Protein AF-A0A5C6UTG6-F1 (afdb_monomer_lite)

InterPro domains:
  IPR025509 Domain of unknown function DUF4396 [PF14342] (37-172)

Structure (mmCIF, N/CA/C/O backbone):
data_AF-A0A5C6UTG6-F1
#
_entry.id   AF-A0A5C6UTG6-F1
#
loop_
_atom_site.group_PDB
_atom_site.id
_atom_site.type_symbol
_atom_site.label_atom_id
_atom_site.label_alt_id
_atom_site.label_comp_id
_atom_site.label_asym_id
_atom_site.label_entity_id
_atom_site.label_seq_id
_atom_site.pdbx_PDB_ins_code
_atom_site.Cartn_x
_atom_site.Cartn_y
_atom_site.Cartn_z
_atom_site.occupancy
_atom_site.B_iso_or_equiv
_atom_site.auth_seq_id
_atom_site.auth_comp_id
_atom_site.auth_asym_id
_atom_site.auth_atom_id
_atom_site.pdbx_PDB_model_num
ATOM 1 N N . MET A 1 1 ? -46.218 -36.474 36.177 1.00 41.69 1 MET A N 1
ATOM 2 C CA . MET A 1 1 ? -45.855 -35.149 36.719 1.00 41.69 1 MET A CA 1
ATOM 3 C C . MET A 1 1 ? -45.279 -34.358 35.560 1.00 41.69 1 MET A C 1
ATOM 5 O O . MET A 1 1 ? -44.105 -34.510 35.254 1.00 41.69 1 MET A O 1
ATOM 9 N N . GLU A 1 2 ? -46.143 -33.646 34.838 1.00 43.88 2 GLU A N 1
ATOM 10 C CA . GLU A 1 2 ? -45.771 -32.872 33.650 1.00 43.88 2 GLU A CA 1
ATOM 11 C C . GLU A 1 2 ? -45.015 -31.624 34.128 1.00 43.88 2 GLU A C 1
ATOM 13 O O . GLU A 1 2 ? -45.595 -30.740 34.757 1.00 43.88 2 GLU A O 1
ATOM 18 N N . GLY A 1 3 ? -43.696 -31.597 33.945 1.00 50.88 3 GLY A N 1
ATOM 19 C CA . GLY A 1 3 ? -42.878 -30.442 34.299 1.00 50.88 3 GLY A CA 1
ATOM 20 C C . GLY A 1 3 ? -43.159 -29.303 33.327 1.00 50.88 3 GLY A C 1
ATOM 21 O O . GLY A 1 3 ? -42.708 -29.349 32.182 1.00 50.88 3 GLY A O 1
ATOM 22 N N . ASP A 1 4 ? -43.913 -28.300 33.778 1.00 59.34 4 ASP A N 1
ATOM 23 C CA . ASP A 1 4 ? -44.221 -27.088 33.019 1.00 59.34 4 ASP A CA 1
ATOM 24 C C . ASP A 1 4 ? -42.926 -26.470 32.463 1.00 59.34 4 ASP A C 1
ATOM 26 O O . ASP A 1 4 ? -42.084 -25.949 33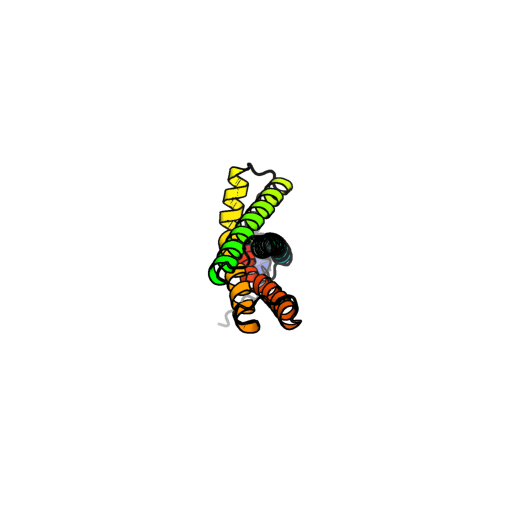.199 1.00 59.34 4 ASP A O 1
ATOM 30 N N . ARG A 1 5 ? -42.746 -26.531 31.138 1.00 64.94 5 ARG A N 1
ATOM 31 C CA . ARG A 1 5 ? -41.618 -25.886 30.459 1.00 64.94 5 ARG A CA 1
ATOM 32 C C . ARG A 1 5 ? -41.712 -24.372 30.668 1.00 64.94 5 ARG A C 1
ATOM 34 O O . ARG A 1 5 ? -42.663 -23.729 30.224 1.00 64.94 5 ARG A O 1
ATOM 41 N N . LEU A 1 6 ? -40.707 -23.798 31.330 1.00 66.38 6 LEU A N 1
ATOM 42 C CA . LEU A 1 6 ? -40.529 -22.352 31.467 1.00 66.38 6 LEU A CA 1
ATOM 43 C C . LEU A 1 6 ? -40.339 -21.728 30.081 1.00 66.38 6 LEU A C 1
ATOM 45 O O . LEU A 1 6 ? -39.290 -21.867 29.458 1.00 66.38 6 LEU A O 1
ATOM 49 N N . THR A 1 7 ? -41.368 -21.040 29.592 1.00 77.25 7 THR A N 1
ATOM 50 C CA . THR A 1 7 ? -41.280 -20.240 28.370 1.00 77.25 7 THR A CA 1
ATOM 51 C C . THR A 1 7 ? -40.513 -18.948 28.643 1.00 77.25 7 THR A C 1
ATOM 53 O O . THR A 1 7 ? -40.532 -18.417 29.757 1.00 77.25 7 THR A O 1
ATOM 56 N N . GLU A 1 8 ? -39.859 -18.408 27.615 1.00 70.06 8 GLU A N 1
ATOM 57 C CA . GLU A 1 8 ? -39.017 -17.208 27.715 1.00 70.06 8 GLU A CA 1
ATOM 58 C C . GLU A 1 8 ? -39.773 -16.009 28.329 1.00 70.06 8 GLU A C 1
ATOM 60 O O . GLU A 1 8 ? -39.232 -15.265 29.148 1.00 70.06 8 GLU A O 1
ATOM 65 N N . GLY A 1 9 ? -41.071 -15.881 28.024 1.00 74.00 9 GLY A N 1
ATOM 66 C CA . GLY A 1 9 ? -41.952 -14.861 28.603 1.00 74.00 9 GLY A CA 1
ATOM 67 C C . GLY A 1 9 ? -42.219 -15.045 30.102 1.00 74.00 9 GLY A C 1
ATOM 68 O O . GLY A 1 9 ? -42.156 -14.073 30.857 1.00 74.00 9 GLY A O 1
ATOM 69 N N . LYS A 1 10 ? -42.453 -16.284 30.564 1.00 82.38 10 LYS A N 1
ATOM 70 C CA . LYS A 1 10 ? -42.615 -16.576 32.000 1.00 82.38 10 LYS A CA 1
ATOM 71 C C . LYS A 1 10 ? -41.307 -16.315 32.754 1.00 82.38 10 LYS A C 1
ATOM 73 O O . LYS A 1 10 ? -41.337 -15.711 33.823 1.00 82.38 10 LYS A O 1
ATOM 78 N N . ALA A 1 11 ? -40.163 -16.691 32.182 1.00 80.06 11 ALA A N 1
ATOM 79 C CA . ALA A 1 11 ? -38.852 -16.439 32.781 1.00 80.06 11 ALA A CA 1
ATOM 80 C C . ALA A 1 11 ? -38.577 -14.933 32.964 1.00 80.06 11 ALA A C 1
ATOM 82 O O . ALA A 1 11 ? -38.238 -14.507 34.070 1.00 80.06 11 ALA A O 1
ATOM 83 N N . LYS A 1 12 ? -38.805 -14.109 31.927 1.00 79.38 12 LYS A N 1
ATOM 84 C CA . LYS A 1 12 ? -38.658 -12.641 32.015 1.00 79.38 12 LYS A CA 1
ATOM 85 C C . LYS A 1 12 ? -39.547 -12.036 33.114 1.00 79.38 12 LYS A C 1
ATOM 87 O O . LYS A 1 12 ? -39.070 -11.198 33.880 1.00 79.38 12 LYS A O 1
ATOM 92 N N . TYR A 1 13 ? -40.795 -12.501 33.232 1.00 82.38 13 TYR A N 1
ATOM 93 C CA . TYR A 1 13 ? -41.740 -12.051 34.262 1.00 82.38 13 TYR A CA 1
ATOM 94 C C . TYR A 1 13 ? -41.240 -12.334 35.688 1.00 82.38 13 TYR A C 1
ATOM 96 O O . TYR A 1 13 ? -41.227 -11.432 36.527 1.00 82.38 13 TYR A O 1
ATOM 104 N N . TYR A 1 14 ? -40.784 -13.559 35.973 1.00 83.88 14 TYR A N 1
ATOM 105 C CA . TYR A 1 14 ? -40.294 -13.906 37.312 1.00 83.88 14 TYR A CA 1
ATOM 106 C C . TYR A 1 14 ? -38.996 -13.171 37.677 1.00 83.88 14 TYR A C 1
ATOM 108 O O . TYR A 1 14 ? -38.844 -12.755 38.825 1.00 83.88 14 TYR A O 1
ATOM 116 N N . ILE A 1 15 ? -38.096 -12.946 36.712 1.00 81.81 15 ILE A N 1
ATOM 117 C CA . ILE A 1 15 ? -36.839 -12.212 36.938 1.00 81.81 15 ILE A CA 1
ATOM 118 C C . ILE A 1 15 ? -37.116 -10.736 37.268 1.00 81.81 15 ILE A C 1
ATOM 120 O O . ILE A 1 15 ? -36.551 -10.204 38.224 1.00 81.81 15 ILE A O 1
ATOM 124 N N . GLN A 1 16 ? -38.037 -10.093 36.542 1.00 85.44 16 GLN A N 1
ATOM 125 C CA . GLN A 1 16 ? -38.461 -8.723 36.852 1.00 85.44 16 GLN A CA 1
ATOM 126 C C . GLN A 1 16 ? -39.193 -8.633 38.196 1.00 85.44 16 GLN A C 1
ATOM 128 O O . GLN A 1 16 ? -38.938 -7.707 38.966 1.00 85.44 16 GLN A O 1
ATOM 133 N N . LYS A 1 17 ? -40.055 -9.609 38.517 1.00 88.00 17 LYS A N 1
ATOM 134 C CA . LYS A 1 17 ? -40.744 -9.687 39.817 1.00 88.00 17 LYS A CA 1
ATOM 135 C C . LYS A 1 17 ? -39.766 -9.838 40.989 1.00 88.00 17 LYS A C 1
ATOM 137 O O . LYS A 1 17 ? -40.028 -9.310 42.063 1.00 88.00 17 LYS A O 1
ATOM 142 N N . ALA A 1 18 ? -38.637 -10.512 40.777 1.00 86.56 18 ALA A N 1
ATOM 143 C CA . ALA A 1 18 ? -37.553 -10.630 41.751 1.00 86.56 18 ALA A CA 1
ATOM 144 C C . ALA A 1 18 ? -36.681 -9.358 41.870 1.00 86.56 18 ALA A C 1
ATOM 146 O O . ALA A 1 18 ? -35.684 -9.366 42.587 1.00 86.56 18 ALA A O 1
ATOM 147 N N . GLY A 1 19 ? -37.040 -8.264 41.186 1.00 84.56 19 GLY A N 1
ATOM 148 C CA . GLY A 1 19 ? -36.348 -6.976 41.273 1.00 84.56 19 GLY A CA 1
ATOM 149 C C . GLY A 1 19 ? -35.133 -6.840 40.351 1.00 84.56 19 GLY A C 1
ATOM 150 O O . GLY A 1 19 ? -34.453 -5.815 40.382 1.00 84.56 19 GLY A O 1
ATOM 151 N N . PHE A 1 20 ? -34.860 -7.830 39.497 1.00 82.88 20 PHE A N 1
ATOM 152 C CA . PHE A 1 20 ? -33.752 -7.773 38.547 1.00 82.88 20 PHE A CA 1
ATOM 153 C C . PHE A 1 20 ? -34.208 -7.168 37.214 1.00 82.88 20 PHE A C 1
ATOM 155 O O . PHE A 1 20 ? -35.173 -7.615 36.591 1.00 82.88 20 PHE A O 1
ATOM 162 N N . LYS A 1 21 ? -33.479 -6.160 36.719 1.00 78.44 21 LYS A N 1
ATOM 163 C CA . LYS A 1 21 ? -33.679 -5.646 35.358 1.00 78.44 21 LYS A CA 1
ATOM 164 C C . LYS A 1 21 ? -33.030 -6.597 34.355 1.00 78.44 21 LYS A C 1
ATOM 166 O O . LYS A 1 21 ? -31.807 -6.685 34.283 1.00 78.44 21 LYS A O 1
ATOM 171 N N . VAL A 1 22 ? -33.850 -7.271 33.550 1.00 71.81 22 VAL A N 1
ATOM 172 C CA . VAL A 1 22 ? -33.374 -8.021 32.381 1.00 71.81 22 VAL A CA 1
ATOM 173 C C . VAL A 1 22 ? -32.872 -7.011 31.353 1.00 71.81 22 VAL A C 1
ATOM 175 O O . VAL A 1 22 ? -33.660 -6.285 30.751 1.00 71.81 22 VAL A O 1
ATOM 178 N N . LYS A 1 23 ? -31.553 -6.936 31.171 1.00 72.12 23 LYS A N 1
ATOM 179 C CA . LYS A 1 23 ? -30.962 -6.218 30.043 1.00 72.12 23 LYS A CA 1
ATOM 180 C C . LYS A 1 23 ? -31.142 -7.124 28.831 1.00 72.12 23 LYS A C 1
ATOM 182 O O . LYS A 1 23 ? -30.612 -8.233 28.838 1.00 72.12 23 LYS A O 1
ATOM 187 N N . GLU A 1 24 ? -31.916 -6.700 27.834 1.00 64.94 24 GLU A N 1
ATOM 188 C CA . GLU A 1 24 ? -31.935 -7.426 26.565 1.00 64.94 24 GLU A CA 1
ATOM 189 C C . GLU A 1 24 ? -30.499 -7.456 26.051 1.00 64.94 24 GLU A C 1
ATOM 191 O O . GLU A 1 24 ? -29.876 -6.411 25.842 1.00 64.94 24 GLU A O 1
ATOM 196 N N . GLY A 1 25 ? -29.930 -8.659 25.967 1.00 53.44 25 GLY A N 1
ATOM 197 C CA . GLY A 1 25 ? -28.648 -8.841 25.321 1.00 53.44 25 GLY A CA 1
ATOM 198 C C . GLY A 1 25 ? -28.845 -8.377 23.894 1.00 53.44 25 GLY A C 1
ATOM 199 O O . GLY A 1 25 ? -29.602 -9.001 23.154 1.00 53.44 25 GLY A O 1
ATOM 200 N N . THR A 1 26 ? -28.217 -7.264 23.517 1.00 56.47 26 THR A N 1
ATOM 201 C CA . THR A 1 26 ? -28.103 -6.936 22.106 1.00 56.47 26 THR A CA 1
ATOM 202 C C . THR A 1 26 ? -27.480 -8.163 21.465 1.00 56.47 26 THR A C 1
ATOM 204 O O . THR A 1 26 ? -26.386 -8.583 21.851 1.00 56.47 26 THR A O 1
ATOM 207 N N . THR A 1 27 ? -28.201 -8.794 20.542 1.00 53.62 27 THR A N 1
ATOM 208 C CA . THR A 1 27 ? -27.610 -9.739 19.609 1.00 53.62 27 THR A CA 1
ATOM 209 C C . THR A 1 27 ? -26.519 -8.938 18.920 1.00 53.62 27 THR A C 1
ATOM 211 O O . THR A 1 27 ? -26.792 -8.110 18.054 1.00 53.62 27 THR A O 1
ATOM 214 N N . GLN A 1 28 ? -25.284 -9.064 19.411 1.00 60.91 28 GLN A N 1
ATOM 215 C CA . GLN A 1 28 ? -24.118 -8.533 18.730 1.00 60.91 28 GLN A CA 1
ATOM 216 C C . GLN A 1 28 ? -24.219 -9.159 17.343 1.00 60.91 28 GLN A C 1
ATOM 218 O O . GLN A 1 28 ? -24.189 -10.387 17.227 1.00 60.91 28 GLN A O 1
ATOM 223 N N . GLY A 1 29 ? -24.478 -8.342 16.317 1.00 60.97 29 GLY A N 1
ATOM 224 C CA . GLY A 1 29 ? -24.479 -8.830 14.944 1.00 60.97 29 GLY A CA 1
ATOM 225 C C . GLY A 1 29 ? -23.194 -9.626 14.711 1.00 60.97 29 GLY A C 1
ATOM 226 O O . GLY A 1 29 ? -22.180 -9.363 15.366 1.00 60.97 29 GLY A O 1
ATOM 227 N N . GLY A 1 30 ? -23.258 -10.658 13.863 1.00 73.19 30 GLY A N 1
ATOM 228 C CA . GLY A 1 30 ? -22.126 -11.562 13.644 1.00 73.19 30 GLY A CA 1
ATOM 229 C C . GLY A 1 30 ? -20.823 -10.789 13.417 1.00 73.19 30 GLY A C 1
ATOM 230 O O . GLY A 1 30 ? -20.856 -9.678 12.907 1.00 73.19 30 GLY A O 1
ATOM 231 N N . PHE A 1 31 ? -19.675 -11.364 13.783 1.00 77.06 31 PHE A N 1
ATOM 232 C CA . PHE A 1 31 ? -18.371 -10.675 13.821 1.00 77.06 31 PHE A CA 1
ATOM 233 C C . PHE A 1 31 ? -18.080 -9.755 12.614 1.00 77.06 31 PHE A C 1
ATOM 235 O O . PHE A 1 31 ? -17.463 -8.712 12.782 1.00 77.06 31 PHE A O 1
ATOM 242 N N . TRP A 1 32 ? -18.571 -10.098 11.418 1.00 79.38 32 TRP A N 1
ATOM 243 C CA . TRP A 1 32 ? -18.398 -9.375 10.151 1.00 79.38 32 TRP A CA 1
ATOM 244 C C . TRP A 1 32 ? -19.483 -8.336 9.807 1.00 79.38 32 TRP A C 1
ATOM 246 O O . TRP A 1 32 ? -19.463 -7.783 8.710 1.00 79.38 32 TRP A O 1
ATOM 256 N N . SER A 1 33 ? -20.445 -8.059 10.689 1.00 79.44 33 SER A N 1
ATOM 257 C CA . SER A 1 33 ? -21.609 -7.219 10.371 1.00 79.44 33 SER A CA 1
ATOM 258 C C . SER A 1 33 ? -21.414 -5.727 10.662 1.00 79.44 33 SER A C 1
ATOM 260 O O . SER A 1 33 ? -22.330 -4.937 10.439 1.00 79.44 33 SER A O 1
ATOM 262 N N . ASN A 1 34 ? -20.263 -5.307 11.197 1.00 83.81 34 ASN A N 1
ATOM 263 C CA . ASN A 1 34 ? -20.064 -3.924 11.622 1.00 83.81 34 ASN A CA 1
ATOM 264 C C . ASN A 1 34 ? -19.648 -3.025 10.447 1.00 83.81 34 ASN A C 1
ATOM 266 O O . ASN A 1 34 ? -18.473 -2.924 10.086 1.00 83.81 34 ASN A O 1
ATOM 270 N N . THR A 1 35 ? -20.614 -2.304 9.875 1.00 84.75 35 THR A N 1
ATOM 271 C CA . THR A 1 35 ? -20.384 -1.388 8.745 1.00 84.75 35 THR A CA 1
ATOM 272 C C . THR A 1 35 ? -19.370 -0.283 9.061 1.00 84.75 35 THR A C 1
ATOM 274 O O . THR A 1 35 ? -18.618 0.129 8.178 1.00 84.75 35 THR A O 1
ATOM 277 N N . LYS A 1 36 ? -19.301 0.202 10.311 1.00 85.56 36 LYS A N 1
ATOM 278 C CA . LYS A 1 36 ? -18.335 1.248 10.695 1.00 85.56 36 LYS A CA 1
ATOM 279 C C . LYS A 1 36 ? -16.904 0.707 10.667 1.00 85.56 36 LYS A C 1
ATOM 281 O O . LYS A 1 36 ? -16.020 1.379 10.135 1.00 85.56 36 LYS A O 1
ATOM 286 N N . THR A 1 37 ? -16.697 -0.511 11.173 1.00 83.31 37 THR A N 1
ATOM 287 C CA . THR A 1 37 ? -15.402 -1.208 11.119 1.00 83.31 37 THR A CA 1
ATOM 288 C C . THR A 1 37 ? -14.981 -1.454 9.669 1.00 83.31 37 THR A C 1
ATOM 290 O O . THR A 1 37 ? -13.856 -1.118 9.307 1.00 83.31 37 THR A O 1
ATOM 293 N N . TRP A 1 38 ? -15.892 -1.924 8.807 1.00 85.56 38 TRP A N 1
ATOM 294 C CA . TRP A 1 38 ? -15.630 -2.096 7.368 1.00 85.56 38 TRP A CA 1
ATOM 295 C C . TRP A 1 38 ? -15.239 -0.797 6.675 1.00 85.56 38 TRP A C 1
ATOM 297 O O . TRP A 1 38 ? -14.274 -0.771 5.910 1.00 85.56 38 TRP A O 1
ATOM 307 N N . ARG A 1 39 ? -15.945 0.299 6.966 1.00 86.44 39 ARG A N 1
ATOM 308 C CA . ARG A 1 39 ? -15.627 1.609 6.393 1.00 86.44 39 ARG A CA 1
ATOM 309 C C . ARG A 1 39 ? -14.235 2.075 6.822 1.00 86.44 39 ARG A C 1
ATOM 311 O O . ARG A 1 39 ? -13.457 2.501 5.973 1.00 86.44 39 ARG A O 1
ATOM 318 N N . ARG A 1 40 ? -13.894 1.951 8.110 1.00 83.50 40 ARG A N 1
ATOM 319 C CA . ARG A 1 40 ? -12.563 2.319 8.627 1.00 83.50 40 ARG A CA 1
ATOM 320 C C . ARG A 1 40 ? -11.460 1.433 8.035 1.00 83.50 40 ARG A C 1
ATOM 322 O O . ARG A 1 40 ? -10.461 1.966 7.563 1.00 83.50 40 ARG A O 1
ATOM 329 N N . ALA A 1 41 ? -11.668 0.116 7.983 1.00 84.38 41 ALA A N 1
ATOM 330 C CA . ALA A 1 41 ? -10.740 -0.834 7.363 1.00 84.38 41 ALA A CA 1
ATOM 331 C C . ALA A 1 41 ? -10.489 -0.502 5.885 1.00 84.38 41 ALA A C 1
ATOM 333 O O . ALA A 1 41 ? -9.343 -0.487 5.438 1.00 84.38 41 ALA A O 1
ATOM 334 N N . SER A 1 42 ? -11.553 -0.182 5.144 1.00 86.62 42 SER A N 1
ATOM 335 C CA . SER A 1 42 ? -11.472 0.179 3.726 1.00 86.62 42 SER A CA 1
ATOM 336 C C . SER A 1 42 ? -10.671 1.460 3.521 1.00 86.62 42 SER A C 1
ATOM 338 O O . SER A 1 42 ? -9.774 1.478 2.689 1.00 86.62 42 SER A O 1
ATOM 340 N N . PHE A 1 43 ? -10.917 2.509 4.315 1.00 85.88 43 PHE A N 1
ATOM 341 C CA . PHE A 1 43 ? -10.138 3.749 4.218 1.00 85.88 43 PHE A CA 1
ATOM 342 C C . PHE A 1 43 ? -8.657 3.542 4.528 1.00 85.88 43 PHE A C 1
ATOM 344 O O . PHE A 1 43 ? -7.817 4.067 3.804 1.00 85.88 43 PHE A O 1
ATOM 351 N N . ASN A 1 44 ? -8.320 2.777 5.567 1.00 83.69 44 ASN A N 1
ATOM 352 C CA . ASN A 1 44 ? -6.920 2.488 5.883 1.00 83.69 44 ASN A CA 1
ATOM 353 C C . ASN A 1 44 ? -6.244 1.725 4.736 1.00 83.69 44 ASN A C 1
ATOM 355 O O . ASN A 1 44 ? -5.154 2.094 4.309 1.00 83.69 44 ASN A O 1
ATOM 359 N N . THR A 1 45 ? -6.938 0.727 4.184 1.00 85.94 45 THR A N 1
ATOM 360 C CA . THR A 1 45 ? -6.448 -0.067 3.049 1.00 85.94 45 THR A CA 1
ATOM 361 C C . THR A 1 45 ? -6.267 0.792 1.796 1.00 85.94 45 THR A C 1
ATOM 363 O O . THR A 1 45 ? -5.241 0.683 1.137 1.00 85.94 45 THR A O 1
ATOM 366 N N . LEU A 1 46 ? -7.210 1.692 1.493 1.00 87.81 46 LEU A N 1
ATOM 367 C CA . LEU A 1 46 ? -7.094 2.623 0.366 1.00 87.81 46 LEU A CA 1
ATOM 368 C C . LEU A 1 46 ? -5.902 3.568 0.523 1.00 87.81 46 LEU A C 1
ATOM 370 O O . LEU A 1 46 ? -5.181 3.784 -0.440 1.00 87.81 46 LEU A O 1
ATOM 374 N N . ASN A 1 47 ? -5.669 4.111 1.721 1.00 86.50 47 ASN A N 1
ATOM 375 C CA . ASN A 1 47 ? -4.511 4.979 1.953 1.00 86.50 47 ASN A CA 1
ATOM 376 C C . ASN A 1 47 ? -3.193 4.221 1.756 1.00 86.50 47 ASN A C 1
ATOM 378 O O . ASN A 1 47 ? -2.279 4.762 1.140 1.00 86.50 47 ASN A O 1
ATOM 382 N N . CYS A 1 48 ? -3.120 2.967 2.219 1.00 87.38 48 CYS A N 1
ATOM 383 C CA . CYS A 1 48 ? -1.955 2.116 1.980 1.00 87.38 48 CYS A CA 1
ATOM 384 C C . CYS A 1 48 ? -1.745 1.870 0.482 1.00 87.38 48 CYS A C 1
ATOM 386 O O . CYS A 1 48 ? -0.642 2.061 -0.014 1.00 87.38 48 CYS A O 1
ATOM 388 N N . LEU A 1 49 ? -2.813 1.506 -0.240 1.00 87.94 49 LEU A N 1
ATOM 389 C CA . LEU A 1 49 ? -2.768 1.231 -1.678 1.00 87.94 49 LEU A CA 1
ATOM 390 C C . LEU A 1 49 ? -2.322 2.458 -2.477 1.00 87.94 49 LEU A C 1
ATOM 392 O O . LEU A 1 49 ? -1.498 2.340 -3.380 1.00 87.94 49 LEU A O 1
ATOM 396 N N . LEU A 1 50 ? -2.845 3.636 -2.127 1.00 89.44 50 LEU A N 1
ATOM 397 C CA . LEU A 1 50 ? -2.452 4.903 -2.741 1.00 89.44 50 LEU A CA 1
ATOM 398 C C . LEU A 1 50 ? -0.974 5.206 -2.490 1.00 89.44 50 LEU A C 1
ATOM 400 O O . LEU A 1 50 ? -0.269 5.567 -3.426 1.00 89.44 50 LEU A O 1
ATOM 404 N N . GLY A 1 51 ? -0.504 5.037 -1.251 1.00 88.62 51 GLY A N 1
ATOM 405 C CA . GLY A 1 51 ? 0.903 5.221 -0.907 1.00 88.62 51 GLY A CA 1
ATOM 406 C C . GLY A 1 51 ? 1.814 4.276 -1.688 1.00 88.62 51 GLY A C 1
ATOM 407 O O . GLY A 1 51 ? 2.695 4.756 -2.395 1.00 88.62 51 GLY A O 1
ATOM 408 N N . CYS A 1 52 ? 1.536 2.968 -1.639 1.00 89.25 52 CYS A N 1
ATOM 409 C CA . CYS A 1 52 ? 2.289 1.949 -2.374 1.00 89.25 52 CYS A CA 1
ATOM 410 C C . CYS A 1 52 ? 2.347 2.261 -3.871 1.00 89.25 52 CYS A C 1
ATOM 412 O O . CYS A 1 52 ? 3.432 2.384 -4.425 1.00 89.25 52 CYS A O 1
ATOM 414 N N . SER A 1 53 ? 1.195 2.537 -4.494 1.00 88.88 53 SER A N 1
ATOM 415 C CA . SER A 1 53 ? 1.130 2.861 -5.924 1.00 88.88 53 SER A CA 1
ATOM 416 C C . SER A 1 53 ? 1.992 4.077 -6.278 1.00 88.88 53 SER A C 1
ATOM 418 O O . SER A 1 53 ? 2.719 4.055 -7.266 1.00 88.88 53 SER A O 1
ATOM 420 N N . ILE A 1 54 ? 1.937 5.150 -5.477 1.00 90.44 54 ILE A N 1
ATOM 421 C CA . ILE A 1 54 ? 2.733 6.363 -5.722 1.00 90.44 54 ILE A CA 1
ATOM 422 C C . ILE A 1 54 ? 4.235 6.058 -5.642 1.00 90.44 54 ILE A C 1
ATOM 424 O O . ILE A 1 54 ? 4.992 6.524 -6.497 1.00 90.44 54 ILE A O 1
ATOM 428 N N . GLY A 1 55 ? 4.669 5.290 -4.639 1.00 90.38 55 GLY A N 1
ATOM 429 C CA . GLY A 1 55 ? 6.069 4.894 -4.496 1.00 90.38 55 GLY A CA 1
ATOM 430 C C . GLY A 1 55 ? 6.544 3.972 -5.617 1.00 90.38 55 GLY A C 1
ATOM 431 O O . GLY A 1 55 ? 7.603 4.228 -6.194 1.00 90.38 55 GLY A O 1
ATOM 432 N N . ASP A 1 56 ? 5.741 2.971 -5.975 1.00 88.31 56 ASP A N 1
ATOM 433 C CA . ASP A 1 56 ? 6.048 2.012 -7.037 1.00 88.31 56 ASP A CA 1
ATOM 434 C C . ASP A 1 56 ? 6.208 2.719 -8.380 1.00 88.31 56 ASP A C 1
ATOM 436 O O . ASP A 1 56 ? 7.246 2.595 -9.030 1.00 88.31 56 ASP A O 1
ATOM 440 N N . PHE A 1 57 ? 5.228 3.539 -8.774 1.00 88.19 57 PHE A N 1
ATOM 441 C CA . PHE A 1 57 ? 5.321 4.311 -10.011 1.00 88.19 57 PHE A CA 1
ATOM 442 C C . PHE A 1 57 ? 6.490 5.288 -9.984 1.00 88.19 57 PHE A C 1
ATOM 444 O O . PHE A 1 57 ? 7.214 5.389 -10.973 1.00 88.19 57 PHE A O 1
ATOM 451 N N . GLY A 1 58 ? 6.702 5.991 -8.867 1.00 90.56 58 GLY A N 1
ATOM 452 C CA . GLY A 1 58 ? 7.814 6.926 -8.725 1.00 90.56 58 GLY A CA 1
ATOM 453 C C . GLY A 1 58 ? 9.164 6.245 -8.948 1.00 90.56 58 GLY A C 1
ATOM 454 O O . GLY A 1 58 ? 9.998 6.759 -9.697 1.00 90.56 58 GLY A O 1
ATOM 455 N N . MET A 1 59 ? 9.355 5.061 -8.362 1.00 90.56 59 MET A N 1
ATOM 456 C CA . MET A 1 59 ? 10.598 4.310 -8.504 1.00 90.56 59 MET A CA 1
ATOM 457 C C . MET A 1 59 ? 10.742 3.673 -9.886 1.00 90.56 59 MET A C 1
ATOM 459 O O . MET A 1 59 ? 11.822 3.733 -10.468 1.00 90.56 59 MET A O 1
ATOM 463 N N . ILE A 1 60 ? 9.668 3.119 -10.452 1.00 87.06 60 ILE A N 1
ATOM 464 C CA . ILE A 1 60 ? 9.678 2.561 -11.811 1.00 87.06 60 ILE A CA 1
ATOM 465 C C . ILE A 1 60 ? 10.015 3.655 -12.833 1.00 87.06 60 ILE A C 1
ATOM 467 O O . ILE A 1 60 ? 10.871 3.442 -13.689 1.00 87.06 60 ILE A O 1
ATOM 471 N N . ILE A 1 61 ? 9.403 4.839 -12.724 1.00 88.56 61 ILE A N 1
ATOM 472 C CA . ILE A 1 61 ? 9.691 5.984 -13.602 1.00 88.56 61 ILE A CA 1
ATOM 473 C C . ILE A 1 61 ? 11.147 6.429 -13.439 1.00 88.56 61 ILE A C 1
ATOM 475 O O . ILE A 1 61 ? 11.838 6.635 -14.435 1.00 88.56 61 ILE A O 1
ATOM 479 N N . TYR A 1 62 ? 11.631 6.545 -12.200 1.00 90.62 62 TYR A N 1
ATOM 480 C CA . TYR A 1 62 ? 13.016 6.923 -11.923 1.00 90.62 62 TYR A CA 1
ATOM 481 C C . TYR A 1 62 ? 14.016 5.928 -12.529 1.00 90.62 62 TYR A C 1
ATOM 483 O O . TYR A 1 62 ? 14.946 6.328 -13.230 1.00 90.62 62 TYR A O 1
ATOM 491 N N . LEU A 1 63 ? 13.805 4.629 -12.311 1.00 88.50 63 LEU A N 1
ATOM 492 C CA . LEU A 1 63 ? 14.682 3.589 -12.838 1.00 88.50 63 LEU A CA 1
ATOM 493 C C . LEU A 1 63 ? 14.643 3.541 -14.363 1.00 88.50 63 LEU A C 1
ATOM 495 O O . LEU A 1 63 ? 15.695 3.427 -14.976 1.00 88.50 63 LEU A O 1
ATOM 499 N N . GLN A 1 64 ? 13.483 3.710 -14.993 1.00 84.12 64 GLN A N 1
ATOM 500 C CA . GLN A 1 64 ? 13.415 3.740 -16.456 1.00 84.12 64 GLN A CA 1
ATOM 501 C C . GLN A 1 64 ? 14.040 5.002 -17.066 1.00 84.12 64 GLN A C 1
ATOM 503 O O . GLN A 1 64 ? 14.595 4.929 -18.159 1.00 84.12 64 GLN A O 1
ATOM 508 N N . ALA A 1 65 ? 14.000 6.141 -16.369 1.00 87.88 65 ALA A N 1
ATOM 509 C CA . ALA A 1 65 ? 14.595 7.386 -16.851 1.00 87.88 65 ALA A CA 1
ATOM 510 C C . ALA A 1 65 ? 16.127 7.423 -16.708 1.00 87.88 65 ALA A C 1
ATOM 512 O O . ALA A 1 65 ? 16.805 7.957 -17.585 1.00 87.88 65 ALA A O 1
ATOM 513 N N . TYR A 1 66 ? 16.674 6.880 -15.613 1.00 88.19 66 TYR A N 1
ATOM 514 C CA . TYR A 1 66 ? 18.097 7.031 -15.269 1.00 88.19 66 TYR A CA 1
ATOM 515 C C . TYR A 1 66 ? 18.904 5.725 -15.305 1.00 88.19 66 TYR A C 1
ATOM 517 O O . TYR A 1 66 ? 20.116 5.768 -15.511 1.00 88.19 66 TYR A O 1
ATOM 525 N N . HIS A 1 67 ? 18.259 4.570 -15.120 1.00 86.94 67 HIS A N 1
ATOM 526 C CA . HIS A 1 67 ? 18.907 3.255 -15.042 1.00 86.94 67 HIS A CA 1
ATOM 527 C C . HIS A 1 67 ? 18.113 2.160 -15.796 1.00 86.94 67 HIS A C 1
ATOM 529 O O . HIS A 1 67 ? 17.721 1.149 -15.199 1.00 86.94 67 HIS A O 1
ATOM 535 N N . PRO A 1 68 ? 17.857 2.322 -17.107 1.00 81.38 68 PRO A N 1
ATOM 536 C CA . PRO A 1 68 ? 17.011 1.397 -17.867 1.00 81.38 68 PRO A CA 1
ATOM 537 C C . PRO A 1 68 ? 17.580 -0.031 -17.942 1.00 81.38 68 PRO A C 1
ATOM 539 O O . PRO A 1 68 ? 16.813 -0.986 -18.014 1.00 81.38 68 PRO A O 1
ATOM 542 N N . ASP A 1 69 ? 18.903 -0.193 -17.839 1.00 82.19 69 ASP A N 1
ATOM 543 C CA . ASP A 1 69 ? 19.591 -1.492 -17.928 1.00 82.19 69 ASP A CA 1
ATOM 544 C C . ASP A 1 69 ? 19.536 -2.317 -16.627 1.00 82.19 69 ASP A C 1
ATOM 546 O O . ASP A 1 69 ? 20.110 -3.406 -16.532 1.00 82.19 69 ASP A O 1
ATOM 550 N N . THR A 1 70 ? 18.872 -1.804 -15.586 1.00 82.25 70 THR A N 1
ATOM 551 C CA . THR A 1 70 ? 18.753 -2.515 -14.308 1.00 82.25 70 THR A CA 1
ATOM 552 C C . THR A 1 70 ? 17.894 -3.768 -14.478 1.00 82.25 70 THR A C 1
ATOM 554 O O . THR A 1 70 ? 16.826 -3.717 -15.080 1.00 82.25 70 THR A O 1
ATOM 557 N N . SER A 1 71 ? 18.319 -4.896 -13.901 1.00 84.81 71 SER A N 1
ATOM 558 C CA . SER A 1 71 ? 17.536 -6.139 -13.932 1.00 84.81 71 SER A CA 1
ATOM 559 C C . SER A 1 71 ? 16.120 -5.932 -13.386 1.00 84.81 71 SER A C 1
ATOM 561 O O . SER A 1 71 ? 15.942 -5.290 -12.349 1.00 84.81 71 SER A O 1
ATOM 563 N N . ILE A 1 72 ? 15.131 -6.552 -14.035 1.00 79.50 72 ILE A N 1
ATOM 564 C CA . ILE A 1 72 ? 13.709 -6.513 -13.654 1.00 79.50 72 ILE A CA 1
ATOM 565 C C . ILE A 1 72 ? 13.523 -6.856 -12.169 1.00 79.50 72 ILE A C 1
ATOM 567 O O . ILE A 1 72 ? 12.777 -6.186 -11.463 1.00 79.50 72 ILE A O 1
ATOM 571 N N . PHE A 1 73 ? 14.266 -7.845 -11.661 1.00 80.44 73 PHE A N 1
ATOM 572 C CA . PHE A 1 73 ? 14.202 -8.243 -10.253 1.00 80.44 73 PHE A CA 1
ATOM 573 C C . PHE A 1 73 ? 14.575 -7.099 -9.296 1.00 80.44 73 PHE A C 1
ATOM 575 O O . PHE A 1 73 ? 13.922 -6.890 -8.271 1.00 80.44 73 PHE A O 1
ATOM 582 N N . TRP A 1 74 ? 15.612 -6.332 -9.641 1.00 83.38 74 TRP A N 1
ATOM 583 C CA . TRP A 1 74 ? 16.031 -5.168 -8.864 1.00 83.38 74 TRP A CA 1
ATOM 584 C C . TRP A 1 74 ? 15.039 -4.019 -8.991 1.00 83.38 74 TRP A C 1
ATOM 586 O O . TRP A 1 74 ? 14.748 -3.375 -7.986 1.00 83.38 74 TRP A O 1
ATOM 596 N N . GLN A 1 75 ? 14.480 -3.800 -10.183 1.00 83.19 75 GLN A N 1
ATOM 597 C CA . GLN A 1 75 ? 13.457 -2.776 -10.389 1.00 83.19 75 GLN A CA 1
ATOM 598 C C . GLN A 1 75 ? 12.215 -3.042 -9.534 1.00 83.19 75 GLN A C 1
ATOM 600 O O . GLN A 1 75 ? 11.784 -2.150 -8.807 1.00 83.19 75 GLN A O 1
ATOM 605 N N . MET A 1 76 ? 11.706 -4.278 -9.539 1.00 81.81 76 MET A N 1
ATOM 606 C CA . ME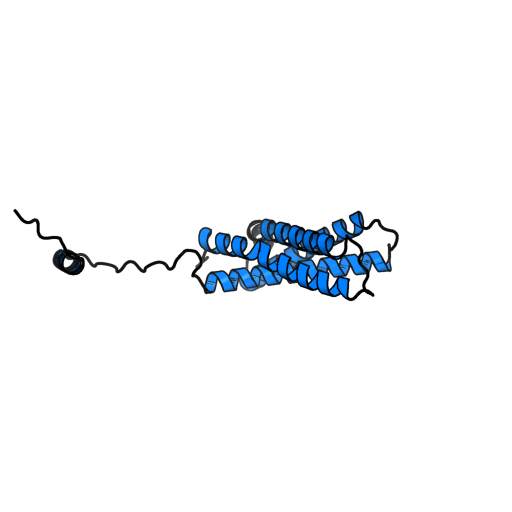T A 1 76 ? 10.565 -4.679 -8.709 1.00 81.81 76 MET A CA 1
ATOM 607 C C . MET A 1 76 ? 10.878 -4.550 -7.216 1.00 81.81 76 MET A C 1
ATOM 609 O O . MET A 1 76 ? 10.108 -3.953 -6.474 1.00 81.81 76 MET A O 1
ATOM 613 N N . THR A 1 77 ? 12.032 -5.053 -6.768 1.00 84.75 77 THR A N 1
ATOM 614 C CA . THR A 1 77 ? 12.413 -4.997 -5.345 1.00 84.75 77 THR A CA 1
ATOM 615 C C . THR A 1 77 ? 12.510 -3.556 -4.845 1.00 84.75 77 THR A C 1
ATOM 617 O O . THR A 1 77 ? 12.021 -3.232 -3.764 1.00 84.75 77 THR A O 1
ATOM 620 N N . LEU A 1 78 ? 13.131 -2.677 -5.632 1.00 87.81 78 LEU A N 1
ATOM 621 C CA . LEU A 1 78 ? 13.276 -1.271 -5.277 1.00 87.81 78 LEU A CA 1
ATOM 622 C C . LEU A 1 78 ? 11.942 -0.523 -5.320 1.00 87.81 78 LEU A C 1
ATOM 624 O O . LEU A 1 78 ? 11.711 0.312 -4.446 1.00 87.81 78 LEU A O 1
ATOM 628 N N . ALA A 1 79 ? 11.076 -0.836 -6.289 1.00 86.75 79 ALA A N 1
ATOM 629 C CA . ALA A 1 79 ? 9.723 -0.295 -6.356 1.00 86.75 79 ALA A CA 1
ATOM 630 C C . ALA A 1 79 ? 8.946 -0.638 -5.085 1.00 86.75 79 ALA A C 1
ATOM 632 O O . ALA A 1 79 ? 8.589 0.281 -4.359 1.00 86.75 79 ALA A O 1
ATOM 633 N N . ILE A 1 80 ? 8.879 -1.921 -4.718 1.00 86.69 80 ILE A N 1
ATOM 634 C CA . ILE A 1 80 ? 8.208 -2.392 -3.497 1.00 86.69 80 ILE A CA 1
ATOM 635 C C . ILE A 1 80 ? 8.739 -1.674 -2.250 1.00 86.69 80 ILE A C 1
ATOM 637 O O . ILE A 1 80 ? 7.972 -1.240 -1.393 1.00 86.69 80 ILE A O 1
ATOM 641 N N . ILE A 1 81 ? 10.063 -1.527 -2.115 1.00 89.56 81 ILE A N 1
ATOM 642 C CA . ILE A 1 81 ? 10.652 -0.820 -0.967 1.00 89.56 81 ILE A CA 1
ATOM 643 C C . ILE A 1 81 ? 10.205 0.649 -0.950 1.00 89.56 81 ILE A C 1
ATOM 645 O O . ILE A 1 81 ? 9.830 1.163 0.107 1.00 89.56 81 ILE A O 1
ATOM 649 N N . ALA A 1 82 ? 10.216 1.324 -2.100 1.00 90.69 82 ALA A N 1
ATOM 650 C CA . ALA A 1 82 ? 9.749 2.701 -2.220 1.00 90.69 82 ALA A CA 1
ATOM 651 C C . ALA A 1 82 ? 8.239 2.827 -1.939 1.00 90.69 82 ALA A C 1
ATOM 653 O O . ALA A 1 82 ? 7.828 3.734 -1.206 1.00 90.69 82 ALA A O 1
ATOM 654 N N . GLY A 1 83 ? 7.422 1.901 -2.444 1.00 88.81 83 GLY A N 1
ATOM 655 C CA . GLY A 1 83 ? 5.993 1.782 -2.163 1.00 88.81 83 GLY A CA 1
ATOM 656 C C . GLY A 1 83 ? 5.711 1.631 -0.670 1.00 88.81 83 GLY A C 1
ATOM 657 O O . GLY A 1 83 ? 4.963 2.417 -0.087 1.00 88.81 83 GLY A O 1
ATOM 658 N N . LEU A 1 84 ? 6.400 0.711 0.005 1.00 88.00 84 LEU A N 1
ATOM 659 C CA . LEU A 1 84 ? 6.263 0.519 1.450 1.00 88.00 84 LEU A CA 1
ATOM 660 C C . LEU A 1 84 ? 6.665 1.770 2.244 1.00 88.00 84 LEU A C 1
ATOM 662 O O . LEU A 1 84 ? 5.943 2.175 3.157 1.00 88.00 84 LEU A O 1
ATOM 666 N N . ILE A 1 85 ? 7.785 2.414 1.900 1.00 89.31 85 ILE A N 1
ATOM 667 C CA . ILE A 1 85 ? 8.248 3.627 2.597 1.00 89.31 85 ILE A CA 1
ATOM 668 C C . ILE A 1 85 ? 7.232 4.763 2.447 1.00 89.31 85 ILE A C 1
ATOM 670 O O . ILE A 1 85 ? 6.875 5.411 3.434 1.00 89.31 85 ILE A O 1
ATOM 674 N N . THR A 1 86 ? 6.753 5.003 1.228 1.00 89.56 86 THR A N 1
ATOM 675 C CA . THR A 1 86 ? 5.778 6.067 0.941 1.00 89.56 86 THR A CA 1
ATOM 676 C C . THR A 1 86 ? 4.424 5.788 1.592 1.00 89.56 86 THR A C 1
ATOM 678 O O . THR A 1 86 ? 3.825 6.700 2.163 1.00 89.56 86 THR A O 1
ATOM 681 N N . SER A 1 87 ? 3.985 4.530 1.607 1.00 88.31 87 SER A N 1
ATOM 682 C CA . SER A 1 87 ? 2.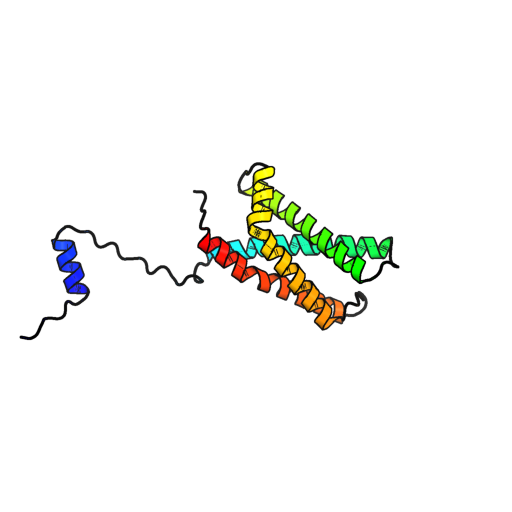781 4.068 2.303 1.00 88.31 87 SER A CA 1
ATOM 683 C C . SER A 1 87 ? 2.853 4.295 3.815 1.00 88.31 87 SER A C 1
ATOM 685 O O . SER A 1 87 ? 1.972 4.943 4.388 1.00 88.31 87 SER A O 1
ATOM 687 N N . ILE A 1 88 ? 3.949 3.878 4.457 1.00 86.12 88 ILE A N 1
ATOM 688 C CA . ILE A 1 88 ? 4.179 4.097 5.893 1.00 86.12 88 ILE A CA 1
ATOM 689 C C . ILE A 1 88 ? 4.237 5.594 6.209 1.00 86.12 88 ILE A C 1
ATOM 691 O O . ILE A 1 88 ? 3.649 6.035 7.201 1.00 86.12 88 ILE A O 1
ATOM 695 N N . ALA A 1 89 ? 4.916 6.389 5.378 1.00 86.75 89 ALA A N 1
ATOM 696 C CA . ALA A 1 89 ? 5.001 7.834 5.564 1.00 86.75 89 ALA A CA 1
ATOM 697 C C . ALA A 1 89 ? 3.615 8.493 5.485 1.00 86.75 89 ALA A C 1
ATOM 699 O O . ALA A 1 89 ? 3.250 9.273 6.369 1.00 86.75 89 ALA A O 1
ATOM 700 N N . LEU A 1 90 ? 2.819 8.138 4.475 1.00 86.12 90 LEU A N 1
ATOM 701 C CA . LEU A 1 90 ? 1.476 8.675 4.268 1.00 86.12 90 LEU A CA 1
ATOM 702 C C . LEU A 1 90 ? 0.526 8.276 5.405 1.00 86.12 90 LEU A C 1
ATOM 704 O O . LEU A 1 90 ? -0.174 9.133 5.950 1.00 86.12 90 LEU A O 1
ATOM 708 N N . GLU A 1 91 ? 0.538 7.010 5.827 1.00 83.50 91 GLU A N 1
ATOM 709 C CA . GLU A 1 91 ? -0.285 6.547 6.947 1.00 83.50 91 GLU A CA 1
ATOM 710 C C . GLU A 1 91 ? 0.124 7.205 8.273 1.00 83.50 91 GLU A C 1
ATOM 712 O O . GLU A 1 91 ? -0.739 7.627 9.043 1.00 83.50 91 GLU A O 1
ATOM 717 N N . THR A 1 92 ? 1.425 7.384 8.513 1.00 83.19 92 THR A N 1
ATOM 718 C CA . THR A 1 92 ? 1.943 8.081 9.702 1.00 83.19 92 THR A CA 1
ATOM 719 C C . THR A 1 92 ? 1.485 9.540 9.743 1.00 83.19 92 THR A C 1
ATOM 721 O O . THR A 1 92 ? 1.023 10.012 10.785 1.00 83.19 92 THR A O 1
ATOM 724 N N . VAL A 1 93 ? 1.574 10.261 8.619 1.00 84.25 93 VAL A N 1
ATOM 725 C CA . VAL A 1 93 ? 1.124 11.660 8.520 1.00 84.25 93 VAL A CA 1
ATOM 726 C C . VAL A 1 93 ? -0.388 11.764 8.734 1.00 84.25 93 VAL A C 1
ATOM 728 O O . VAL A 1 93 ? -0.841 12.638 9.476 1.00 84.25 93 VAL A O 1
ATOM 731 N N . LEU A 1 94 ? -1.172 10.852 8.152 1.00 81.88 94 LEU A N 1
ATOM 732 C CA . LEU A 1 94 ? -2.624 10.820 8.339 1.00 81.88 94 LEU A CA 1
ATOM 733 C C . LEU A 1 94 ? -3.025 10.489 9.779 1.00 81.88 94 LEU A C 1
ATOM 735 O O . LEU A 1 94 ? -3.921 11.139 10.316 1.00 81.88 94 LEU A O 1
ATOM 739 N N . LEU A 1 95 ? -2.374 9.509 10.412 1.00 77.50 95 LEU A N 1
ATOM 740 C CA . LEU A 1 95 ? -2.620 9.152 11.812 1.00 77.50 95 LEU A CA 1
ATOM 741 C C . LEU A 1 95 ? -2.299 10.323 12.737 1.00 77.50 95 LEU A C 1
ATOM 743 O O . LEU A 1 95 ? -3.113 10.665 13.591 1.00 77.50 95 LEU A O 1
ATOM 747 N N . LYS A 1 96 ? -1.164 10.992 12.519 1.00 78.81 96 LYS A N 1
ATOM 748 C CA . LYS A 1 96 ? -0.804 12.199 13.265 1.00 78.81 96 LYS A CA 1
ATOM 749 C C . LYS A 1 96 ? -1.849 13.303 13.090 1.00 78.81 96 LYS A C 1
ATOM 751 O O . LYS A 1 96 ? -2.274 13.902 14.068 1.00 78.81 96 LYS A O 1
ATOM 756 N N . SER A 1 97 ? -2.264 13.571 11.852 1.00 78.38 97 SER A N 1
ATOM 757 C CA . SER A 1 97 ? -3.217 14.645 11.558 1.00 78.38 97 SER A CA 1
ATOM 758 C C . SER A 1 97 ? -4.626 14.374 12.091 1.00 78.38 97 SER A C 1
ATOM 760 O O . SER A 1 97 ? -5.381 15.326 12.265 1.00 78.38 97 SER A O 1
ATOM 762 N N . ARG A 1 98 ? -5.015 13.107 12.279 1.00 74.19 98 ARG A N 1
ATOM 763 C CA . ARG A 1 98 ? -6.373 12.730 12.706 1.00 74.19 98 ARG A CA 1
ATOM 764 C C . ARG A 1 98 ? -6.497 12.467 14.200 1.00 74.19 98 ARG A C 1
ATOM 766 O O . ARG A 1 98 ? -7.559 12.718 14.751 1.00 74.19 98 ARG A O 1
ATOM 773 N N . GLU A 1 99 ? -5.458 11.917 14.816 1.00 68.25 99 GLU A N 1
ATOM 774 C CA . GLU A 1 99 ? -5.514 11.368 16.178 1.00 68.25 99 GLU A CA 1
ATOM 775 C C . GLU A 1 99 ? -4.479 12.040 17.114 1.00 68.25 99 GLU A C 1
ATOM 777 O O . GLU A 1 99 ? -4.275 11.579 18.229 1.00 68.25 99 GLU A O 1
ATOM 782 N N . GLU A 1 100 ? -3.795 13.102 16.658 1.00 67.75 100 GLU A N 1
ATOM 783 C CA . GLU A 1 100 ? -2.798 13.901 17.406 1.00 67.75 100 GLU A CA 1
ATOM 784 C C . GLU A 1 100 ? -1.687 13.096 18.114 1.00 67.75 100 GLU A C 1
ATOM 786 O O . GLU A 1 100 ? -1.075 13.548 19.082 1.00 67.75 100 GLU A O 1
ATOM 791 N N . PHE A 1 101 ? -1.366 11.900 17.615 1.00 66.56 101 PHE A N 1
ATOM 792 C CA . PHE A 1 101 ? -0.275 11.094 18.162 1.00 66.56 101 PHE A CA 1
ATOM 793 C C . PHE A 1 101 ? 1.093 11.778 18.000 1.00 66.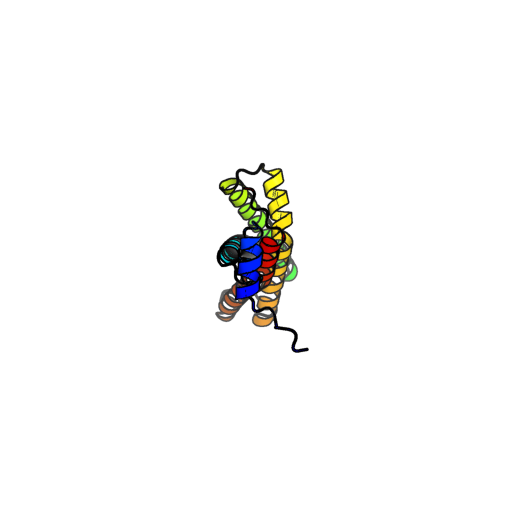56 101 PHE A C 1
ATOM 795 O O . PHE A 1 101 ? 1.390 12.413 16.983 1.00 66.56 101 PHE A O 1
ATOM 802 N N . GLY A 1 102 ? 1.984 11.567 18.976 1.00 73.38 102 GLY A N 1
ATOM 803 C CA . GLY A 1 102 ? 3.402 11.892 18.829 1.00 73.38 102 GLY A CA 1
ATOM 804 C C . GLY A 1 102 ? 4.030 11.123 17.658 1.00 73.38 102 GLY A C 1
ATOM 805 O O . GLY A 1 102 ? 3.639 9.994 17.365 1.00 73.38 102 GLY A O 1
ATOM 806 N N . TRP A 1 103 ? 5.027 11.710 16.985 1.00 73.50 103 TRP A N 1
ATOM 807 C CA . TRP A 1 103 ? 5.646 11.141 15.774 1.00 73.50 103 TRP A CA 1
ATOM 808 C C . TRP A 1 103 ? 6.096 9.676 15.925 1.00 73.50 103 TRP A C 1
ATOM 810 O O . TRP A 1 103 ? 5.893 8.871 15.018 1.00 73.50 103 TRP A O 1
ATOM 820 N N . LEU A 1 104 ? 6.673 9.316 17.076 1.00 74.94 104 LEU A N 1
ATOM 821 C CA . LEU A 1 104 ? 7.135 7.951 17.347 1.00 74.94 104 LEU A CA 1
ATOM 822 C C . LEU A 1 104 ? 5.980 6.964 17.557 1.00 74.94 104 LEU A C 1
ATOM 824 O O . LEU A 1 104 ? 6.084 5.810 17.142 1.00 74.94 104 LEU A O 1
ATOM 828 N N . ASP A 1 105 ? 4.881 7.404 18.165 1.00 72.38 105 ASP A N 1
ATOM 829 C CA . ASP A 1 105 ? 3.718 6.552 18.420 1.00 72.38 105 ASP A CA 1
ATOM 830 C C . ASP A 1 105 ? 2.885 6.359 17.153 1.00 72.38 105 ASP A C 1
ATOM 832 O O . ASP A 1 105 ? 2.405 5.253 16.903 1.00 72.38 105 ASP A O 1
ATOM 836 N N . ALA A 1 106 ? 2.797 7.383 16.299 1.00 71.38 106 ALA A N 1
ATOM 837 C CA . ALA A 1 106 ? 2.195 7.274 14.973 1.00 71.38 106 ALA A CA 1
ATOM 838 C C . ALA A 1 106 ? 2.957 6.269 14.093 1.00 71.38 106 ALA A C 1
ATOM 840 O O . ALA A 1 106 ? 2.333 5.383 13.512 1.00 71.38 106 ALA A O 1
ATOM 841 N N . LEU A 1 107 ? 4.297 6.332 14.070 1.00 74.62 107 LEU A N 1
ATOM 842 C CA . LEU A 1 107 ? 5.132 5.367 13.341 1.00 74.62 107 LEU A CA 1
ATOM 843 C C . LEU A 1 107 ? 4.965 3.944 13.882 1.00 74.62 107 LEU A C 1
ATOM 845 O O . LEU A 1 107 ? 4.696 3.019 13.117 1.00 74.62 107 LEU A O 1
ATOM 849 N N . LYS A 1 108 ? 5.074 3.753 15.204 1.00 73.88 108 LYS A N 1
ATOM 850 C CA . LYS A 1 108 ? 4.862 2.436 15.833 1.00 73.88 108 LYS A CA 1
ATOM 851 C C . LYS A 1 108 ? 3.469 1.889 15.546 1.00 73.88 108 LYS A C 1
ATOM 853 O O . LYS A 1 108 ? 3.317 0.684 15.371 1.00 73.88 108 LYS A O 1
ATOM 858 N N . THR A 1 109 ? 2.467 2.759 15.485 1.00 70.06 109 THR A N 1
ATOM 859 C CA . THR A 1 109 ? 1.091 2.373 15.172 1.00 70.06 109 THR A CA 1
ATOM 860 C C . THR A 1 109 ? 0.931 2.018 13.697 1.00 70.06 109 THR A C 1
ATOM 862 O O . THR A 1 109 ? 0.315 0.997 13.416 1.00 70.06 109 THR A O 1
ATOM 865 N N . ALA A 1 110 ? 1.524 2.771 12.768 1.00 71.25 110 ALA A N 1
ATOM 866 C CA . ALA A 1 110 ? 1.510 2.452 11.337 1.00 71.25 110 ALA A CA 1
ATOM 867 C C . ALA A 1 110 ? 2.179 1.090 11.065 1.00 71.25 110 ALA A C 1
ATOM 869 O O . ALA A 1 110 ? 1.566 0.191 10.485 1.00 71.25 110 ALA A O 1
ATOM 870 N N . PHE A 1 111 ? 3.380 0.867 11.614 1.00 74.50 111 PHE A N 1
ATOM 871 C CA . PHE A 1 111 ? 4.045 -0.440 11.554 1.00 74.50 111 PHE A CA 1
ATOM 872 C C . PHE A 1 111 ? 3.229 -1.535 12.261 1.00 74.50 111 PHE A C 1
ATOM 874 O O . PHE A 1 111 ? 3.026 -2.627 11.736 1.00 74.50 111 PHE A O 1
ATOM 881 N N . GLY A 1 112 ? 2.726 -1.256 13.460 1.00 66.62 112 GLY A N 1
ATOM 882 C CA . GLY A 1 112 ? 2.040 -2.242 14.287 1.00 66.62 112 GLY A CA 1
ATOM 883 C C . GLY A 1 112 ? 0.663 -2.635 13.761 1.00 66.62 112 GLY A C 1
ATOM 884 O O . GLY A 1 112 ? 0.267 -3.790 13.922 1.00 66.62 112 GLY A O 1
ATOM 885 N N . MET A 1 113 ? -0.078 -1.715 13.136 1.00 66.81 113 MET A N 1
ATOM 886 C CA . MET A 1 113 ? -1.441 -1.940 12.653 1.00 66.81 113 MET A CA 1
ATOM 887 C C . MET A 1 113 ? -1.493 -2.399 11.200 1.00 66.81 113 MET A C 1
ATOM 889 O O . MET A 1 113 ? -2.245 -3.339 10.924 1.00 66.81 113 MET A O 1
ATOM 893 N N . SER A 1 114 ? -0.633 -1.866 10.337 1.00 70.94 114 SER A N 1
ATOM 894 C CA . SER A 1 114 ? -0.821 -1.983 8.890 1.00 70.94 114 SER A CA 1
ATOM 895 C C . SER A 1 114 ? 0.320 -2.691 8.156 1.00 70.94 114 SER A C 1
ATOM 897 O O . SER A 1 114 ? 0.113 -3.118 7.028 1.00 70.94 114 SER A O 1
ATOM 899 N N . PHE A 1 115 ? 1.474 -2.951 8.784 1.00 78.00 115 PHE A N 1
ATOM 900 C CA . PHE A 1 115 ? 2.624 -3.558 8.087 1.00 78.00 115 PHE A CA 1
ATOM 901 C C . PHE A 1 115 ? 2.334 -4.933 7.464 1.00 78.00 115 PHE A C 1
ATOM 903 O O . PHE A 1 115 ? 2.660 -5.174 6.309 1.00 78.00 115 PHE A O 1
ATOM 910 N N . ILE A 1 116 ? 1.668 -5.836 8.193 1.00 77.25 116 ILE A N 1
ATOM 911 C CA . ILE A 1 116 ? 1.309 -7.171 7.667 1.00 77.25 116 ILE A CA 1
ATOM 912 C C . ILE A 1 116 ? 0.364 -7.045 6.464 1.00 77.25 116 ILE A C 1
ATOM 914 O O . ILE A 1 116 ? 0.478 -7.792 5.497 1.00 77.25 116 ILE A O 1
ATOM 918 N N . SER A 1 117 ? -0.543 -6.072 6.514 1.00 78.88 117 SER A N 1
ATOM 919 C CA . SER A 1 117 ? -1.476 -5.763 5.434 1.00 78.88 117 SER A CA 1
ATOM 920 C C . SER A 1 117 ? -0.764 -5.164 4.224 1.00 78.88 117 SER A C 1
ATOM 922 O O . SER A 1 117 ? -1.097 -5.525 3.102 1.00 78.88 117 SER A O 1
ATOM 924 N N . MET A 1 118 ? 0.236 -4.304 4.441 1.00 81.00 118 MET A N 1
ATOM 925 C CA . MET A 1 118 ? 1.081 -3.753 3.378 1.00 81.00 118 MET A CA 1
ATOM 926 C C . MET A 1 118 ? 1.883 -4.856 2.687 1.00 81.00 118 MET A C 1
ATOM 928 O O . MET A 1 118 ? 1.847 -4.966 1.471 1.00 81.00 118 MET A O 1
ATOM 932 N N . VAL A 1 119 ? 2.530 -5.743 3.449 1.00 82.25 119 VAL A N 1
ATOM 933 C CA . VAL A 1 119 ? 3.268 -6.876 2.868 1.00 82.25 119 VAL A CA 1
ATOM 934 C C . VAL A 1 119 ? 2.327 -7.815 2.107 1.00 82.25 119 VAL A C 1
ATOM 936 O O . VAL A 1 119 ? 2.646 -8.246 1.003 1.00 82.25 119 VAL A O 1
ATOM 939 N N . GLY A 1 120 ? 1.147 -8.110 2.661 1.00 83.75 120 GLY A N 1
ATOM 940 C CA . GLY A 1 120 ? 0.137 -8.922 1.978 1.00 83.75 120 GLY A CA 1
ATOM 941 C C . GLY A 1 120 ? -0.371 -8.284 0.680 1.00 83.75 120 GLY A C 1
ATOM 942 O O . GLY A 1 120 ? -0.557 -8.988 -0.310 1.00 83.75 120 GLY A O 1
ATOM 943 N N . MET A 1 121 ? -0.553 -6.961 0.673 1.00 83.88 121 MET A N 1
ATOM 944 C CA . MET A 1 121 ? -0.919 -6.178 -0.509 1.00 83.88 121 MET A CA 1
ATOM 945 C C . MET A 1 121 ? 0.165 -6.268 -1.585 1.00 83.88 121 MET A C 1
ATOM 947 O O . MET A 1 121 ? -0.150 -6.625 -2.714 1.00 83.88 121 MET A O 1
ATOM 951 N N . GLU A 1 122 ? 1.429 -6.038 -1.228 1.00 84.62 122 GLU A N 1
ATOM 952 C CA . GLU A 1 122 ? 2.564 -6.125 -2.157 1.00 84.62 122 GLU A CA 1
ATOM 953 C C . GLU A 1 122 ? 2.710 -7.515 -2.770 1.00 84.62 122 GLU A C 1
ATOM 955 O O . GLU A 1 122 ? 2.885 -7.659 -3.980 1.00 84.62 122 GLU A O 1
ATOM 960 N N . ILE A 1 123 ? 2.580 -8.564 -1.957 1.00 84.88 123 ILE A N 1
ATOM 961 C CA . ILE A 1 123 ? 2.627 -9.939 -2.459 1.00 84.88 123 ILE A CA 1
ATOM 962 C C . ILE A 1 123 ? 1.478 -10.180 -3.440 1.00 84.88 123 ILE A C 1
ATOM 964 O O . ILE A 1 123 ? 1.704 -10.743 -4.509 1.00 84.88 123 ILE A O 1
ATOM 968 N N . ALA A 1 124 ? 0.258 -9.746 -3.113 1.00 86.62 124 ALA A N 1
ATOM 969 C CA . ALA A 1 124 ? -0.899 -9.922 -3.986 1.00 86.62 124 ALA A CA 1
ATOM 970 C C . ALA A 1 124 ? -0.755 -9.148 -5.306 1.00 86.62 124 ALA A C 1
ATOM 972 O O . ALA A 1 124 ? -1.033 -9.712 -6.366 1.00 86.62 124 ALA A O 1
ATOM 973 N N . MET A 1 125 ? -0.287 -7.898 -5.253 1.00 81.25 125 MET A N 1
ATOM 974 C CA . MET A 1 125 ? -0.068 -7.057 -6.434 1.00 81.25 125 MET A CA 1
ATOM 975 C C . MET A 1 125 ? 0.997 -7.663 -7.345 1.00 81.25 125 MET A C 1
ATOM 977 O O . MET A 1 125 ? 0.706 -7.945 -8.505 1.00 81.25 125 MET A O 1
ATOM 981 N N . ASN A 1 126 ? 2.178 -7.973 -6.805 1.00 83.25 126 ASN A N 1
ATOM 982 C CA . ASN A 1 126 ? 3.276 -8.548 -7.585 1.00 83.25 126 ASN A CA 1
ATOM 983 C C . ASN A 1 126 ? 2.956 -9.949 -8.114 1.00 83.25 126 ASN A C 1
ATOM 985 O O . ASN A 1 126 ? 3.342 -10.289 -9.227 1.00 83.25 126 ASN A O 1
ATOM 989 N N . THR A 1 127 ? 2.226 -10.769 -7.350 1.00 84.50 127 THR A N 1
ATOM 990 C CA . THR A 1 127 ? 1.796 -12.097 -7.818 1.00 84.50 127 THR A CA 1
ATOM 991 C C . THR A 1 127 ? 0.807 -11.970 -8.971 1.00 84.50 127 THR A C 1
ATOM 993 O O . THR A 1 127 ? 0.935 -12.675 -9.968 1.00 84.50 127 THR A O 1
ATOM 996 N N . THR A 1 128 ? -0.167 -11.064 -8.852 1.00 83.56 128 THR A N 1
ATOM 997 C CA . THR A 1 128 ? -1.175 -10.837 -9.897 1.00 83.56 128 THR A CA 1
ATOM 998 C C . THR A 1 128 ? -0.532 -10.269 -11.157 1.00 83.56 128 THR A C 1
ATOM 1000 O O . THR A 1 128 ? -0.816 -10.754 -12.249 1.00 83.56 128 THR A O 1
ATOM 1003 N N . ASP A 1 129 ? 0.377 -9.303 -11.011 1.00 79.88 129 ASP A N 1
ATOM 1004 C CA . ASP A 1 129 ? 1.132 -8.759 -12.137 1.00 79.88 129 ASP A CA 1
ATOM 1005 C C . ASP A 1 129 ? 1.989 -9.847 -12.801 1.00 79.88 129 ASP A C 1
ATOM 1007 O O . ASP A 1 129 ? 1.866 -10.079 -14.001 1.00 79.88 129 ASP A O 1
ATOM 1011 N N . PHE A 1 130 ? 2.747 -10.629 -12.024 1.00 80.56 130 PHE A N 1
ATOM 1012 C CA . PHE A 1 130 ? 3.541 -11.742 -12.552 1.00 80.56 130 PHE A CA 1
ATOM 1013 C C . PHE A 1 130 ? 2.692 -12.778 -13.304 1.00 80.56 130 PHE A C 1
ATOM 1015 O O . PHE A 1 130 ? 3.104 -13.255 -14.361 1.00 80.56 130 PHE A O 1
ATOM 1022 N N . MET A 1 131 ? 1.500 -13.108 -12.798 1.00 83.50 131 MET A N 1
ATOM 1023 C CA . MET A 1 131 ? 0.584 -14.053 -13.447 1.00 83.50 131 MET A CA 1
ATOM 1024 C C . MET A 1 131 ? 0.037 -13.542 -14.787 1.00 83.50 131 MET A C 1
ATOM 1026 O O . MET A 1 131 ? -0.262 -14.361 -15.655 1.00 83.50 131 MET A O 1
ATOM 1030 N N . ILE A 1 132 ? -0.108 -12.224 -14.961 1.00 79.06 132 ILE A N 1
ATOM 1031 C CA . ILE A 1 132 ? -0.723 -11.629 -16.158 1.00 79.06 132 ILE A CA 1
ATOM 1032 C C . ILE A 1 132 ? 0.336 -11.175 -17.174 1.00 79.06 132 ILE A C 1
ATOM 1034 O O . ILE A 1 132 ? 0.195 -11.459 -18.362 1.00 79.06 132 ILE A O 1
ATOM 1038 N N . THR A 1 133 ? 1.395 -10.489 -16.736 1.00 76.25 133 THR A N 1
ATOM 1039 C CA . THR A 1 133 ? 2.415 -9.884 -17.617 1.00 76.25 133 THR A CA 1
ATOM 1040 C C . THR A 1 133 ? 3.706 -10.696 -17.704 1.00 76.25 133 THR A C 1
ATOM 1042 O O . THR A 1 133 ? 4.525 -10.458 -18.596 1.00 76.25 133 THR A O 1
ATOM 1045 N N . GLY A 1 134 ? 3.926 -11.653 -16.796 1.00 69.50 134 GLY A N 1
ATOM 1046 C CA . GLY A 1 134 ? 5.168 -12.428 -16.741 1.00 69.50 134 GLY A CA 1
ATOM 1047 C C . GLY A 1 134 ? 6.402 -11.577 -16.417 1.00 69.50 134 GLY A C 1
ATOM 1048 O O . GLY A 1 134 ? 7.486 -11.876 -16.919 1.00 69.50 134 GLY A O 1
ATOM 1049 N N . ALA A 1 135 ? 6.234 -10.513 -15.619 1.00 63.09 135 ALA A N 1
ATOM 1050 C CA . ALA A 1 135 ? 7.262 -9.534 -15.232 1.00 63.09 135 ALA A CA 1
ATOM 1051 C C . ALA A 1 135 ? 7.782 -8.628 -16.366 1.00 63.09 135 ALA A C 1
ATOM 1053 O O . ALA A 1 135 ? 8.886 -8.088 -16.283 1.00 63.09 135 ALA A O 1
ATOM 1054 N N . LYS A 1 136 ? 7.007 -8.437 -17.439 1.00 64.62 136 LYS A N 1
ATOM 1055 C CA . LYS A 1 136 ? 7.354 -7.501 -18.517 1.00 64.62 136 LYS A CA 1
ATOM 1056 C C . LYS A 1 136 ? 6.541 -6.217 -18.382 1.00 64.62 136 LYS A C 1
ATOM 1058 O O . LYS A 1 136 ? 5.400 -6.149 -18.831 1.00 64.62 136 LYS A O 1
ATOM 1063 N N . ALA A 1 137 ? 7.150 -5.180 -17.810 1.00 62.56 137 ALA A N 1
ATOM 1064 C CA . ALA A 1 137 ? 6.560 -3.846 -17.761 1.00 62.56 137 ALA A CA 1
ATOM 1065 C C . ALA A 1 137 ? 6.651 -3.182 -19.145 1.00 62.56 137 ALA A C 1
ATOM 1067 O O . ALA A 1 137 ? 7.647 -2.544 -19.480 1.00 62.56 137 ALA A O 1
ATOM 1068 N N . ASN A 1 138 ? 5.624 -3.367 -19.976 1.00 68.56 138 ASN A N 1
ATOM 1069 C CA . ASN A 1 138 ? 5.529 -2.715 -21.278 1.00 68.56 138 ASN A CA 1
ATOM 1070 C C . ASN A 1 138 ? 4.358 -1.727 -21.286 1.00 68.56 138 ASN A C 1
ATOM 1072 O O . ASN A 1 138 ? 3.212 -2.116 -21.487 1.00 68.56 138 ASN A O 1
ATOM 1076 N N . PHE A 1 139 ? 4.648 -0.436 -21.104 1.00 68.94 139 PHE A N 1
ATOM 1077 C CA . PHE A 1 139 ? 3.627 0.623 -21.079 1.00 68.94 139 PHE A CA 1
ATOM 1078 C C . PHE A 1 139 ? 2.843 0.771 -22.389 1.00 68.94 139 PHE A C 1
ATOM 1080 O O . PHE A 1 139 ? 1.760 1.359 -22.391 1.00 68.94 139 PHE A O 1
ATOM 1087 N N . SER A 1 140 ? 3.389 0.249 -23.492 1.00 73.88 140 SER A N 1
ATOM 1088 C CA . SER A 1 140 ? 2.752 0.283 -24.812 1.00 73.88 140 SER A CA 1
ATOM 1089 C C . SER A 1 140 ? 1.710 -0.822 -24.994 1.00 73.88 140 SER A C 1
ATOM 1091 O O . SER A 1 140 ? 0.943 -0.780 -25.954 1.00 73.88 140 SER A O 1
ATOM 1093 N N . ASP A 1 141 ? 1.684 -1.815 -24.100 1.00 79.81 141 ASP A N 1
ATOM 1094 C CA . ASP A 1 141 ? 0.767 -2.945 -24.180 1.00 79.81 141 ASP A CA 1
ATOM 1095 C C . ASP A 1 141 ? -0.500 -2.672 -23.341 1.00 79.81 141 ASP A C 1
ATOM 1097 O O . ASP A 1 141 ? -0.401 -2.436 -22.133 1.00 79.81 141 ASP A O 1
ATOM 1101 N N . PRO A 1 142 ? -1.714 -2.715 -23.920 1.00 80.25 142 PRO A N 1
ATOM 1102 C CA . PRO A 1 142 ? -2.953 -2.606 -23.149 1.00 80.25 142 PRO A CA 1
ATOM 1103 C C . PRO A 1 142 ? -3.108 -3.703 -22.079 1.00 80.25 142 PRO A C 1
ATOM 1105 O O . PRO A 1 142 ? -3.798 -3.481 -21.080 1.00 80.25 142 PRO A O 1
ATOM 1108 N N . VAL A 1 143 ? -2.447 -4.857 -22.236 1.00 80.56 143 VAL A N 1
ATOM 1109 C CA . VAL A 1 143 ? -2.441 -5.937 -21.236 1.00 80.56 143 VAL A CA 1
ATOM 1110 C C . VAL A 1 143 ? -1.775 -5.490 -19.932 1.00 80.56 143 VAL A C 1
ATOM 1112 O O . VAL A 1 143 ? -2.243 -5.869 -18.860 1.00 80.56 143 VAL A O 1
ATOM 1115 N N . TYR A 1 144 ? -0.757 -4.625 -19.994 1.00 79.25 144 TYR A N 1
ATOM 1116 C CA . TYR A 1 144 ? -0.095 -4.073 -18.807 1.00 79.25 144 TYR A CA 1
ATOM 1117 C C . TYR A 1 144 ? -1.062 -3.250 -17.944 1.00 79.25 144 TYR A C 1
ATOM 1119 O O . TYR A 1 144 ? -1.111 -3.401 -16.726 1.00 79.25 144 TYR A O 1
ATOM 1127 N N . TRP A 1 145 ? -1.900 -2.423 -18.570 1.00 81.81 145 TRP A N 1
ATOM 1128 C CA . TRP A 1 145 ? -2.888 -1.609 -17.855 1.00 81.81 145 TRP A CA 1
ATOM 1129 C C . TRP A 1 145 ? -4.001 -2.455 -17.228 1.00 81.81 145 TRP A C 1
ATOM 1131 O O . TRP A 1 145 ? -4.461 -2.165 -16.123 1.00 81.81 145 TRP A O 1
ATOM 1141 N N . LEU A 1 146 ? -4.406 -3.533 -17.902 1.00 84.06 146 LEU A N 1
ATOM 1142 C CA . LEU A 1 146 ? -5.335 -4.527 -17.357 1.00 84.06 146 LEU A CA 1
ATOM 1143 C C . LEU A 1 146 ? -4.732 -5.275 -16.163 1.00 84.06 146 LEU A C 1
ATOM 1145 O O . LEU A 1 146 ? -5.405 -5.428 -15.141 1.00 84.06 146 LEU A O 1
ATOM 1149 N N . ALA A 1 147 ? -3.469 -5.689 -16.270 1.00 83.38 147 ALA A N 1
ATOM 1150 C CA . ALA A 1 147 ? -2.735 -6.317 -15.180 1.00 83.38 147 ALA A CA 1
ATOM 1151 C C . ALA A 1 147 ? -2.628 -5.391 -13.968 1.00 83.38 147 ALA A C 1
ATOM 1153 O O . ALA A 1 147 ? -2.886 -5.825 -12.849 1.00 83.38 147 ALA A O 1
ATOM 1154 N N . LEU A 1 148 ? -2.354 -4.105 -14.198 1.00 84.00 148 LEU A N 1
ATOM 1155 C CA . LEU A 1 148 ? -2.291 -3.097 -13.148 1.00 84.00 148 LEU A CA 1
ATOM 1156 C C . LEU A 1 148 ? -3.624 -2.959 -12.403 1.00 84.00 148 LEU A C 1
ATOM 1158 O O . LEU A 1 148 ? -3.654 -2.990 -11.176 1.00 84.00 148 LEU A O 1
ATOM 1162 N N . ILE A 1 149 ? -4.743 -2.852 -13.125 1.00 86.12 149 ILE A N 1
ATOM 1163 C CA . ILE A 1 149 ? -6.072 -2.773 -12.499 1.00 86.12 149 ILE A CA 1
ATOM 1164 C C . ILE A 1 149 ? -6.361 -4.046 -11.692 1.00 86.12 149 ILE A C 1
ATOM 1166 O O . ILE A 1 149 ? -6.832 -3.961 -10.556 1.00 86.12 149 ILE A O 1
ATOM 1170 N N . ALA A 1 150 ? -6.056 -5.221 -12.247 1.00 86.50 150 ALA A N 1
ATOM 1171 C CA . ALA A 1 150 ? -6.236 -6.491 -11.552 1.00 86.50 150 ALA A CA 1
ATOM 1172 C C . ALA A 1 150 ? -5.365 -6.581 -10.287 1.00 86.50 150 ALA A C 1
ATOM 1174 O O . ALA A 1 150 ? -5.863 -6.977 -9.231 1.00 86.50 150 ALA A O 1
ATOM 1175 N N . ALA A 1 151 ? -4.103 -6.154 -10.370 1.00 85.69 151 ALA A N 1
ATOM 1176 C CA . ALA A 1 151 ? -3.176 -6.102 -9.250 1.00 85.69 151 ALA A CA 1
ATOM 1177 C C . ALA A 1 151 ? -3.690 -5.164 -8.154 1.00 85.69 151 ALA A C 1
ATOM 1179 O O . ALA A 1 151 ? -3.764 -5.583 -7.003 1.00 85.69 151 ALA A O 1
ATOM 1180 N N . LEU A 1 152 ? -4.151 -3.955 -8.492 1.00 85.88 152 LEU A N 1
ATOM 1181 C CA . LEU A 1 152 ? -4.727 -3.013 -7.523 1.00 85.88 152 LEU A CA 1
ATOM 1182 C C . LEU A 1 152 ? -5.968 -3.584 -6.818 1.00 85.88 152 LEU A C 1
ATOM 1184 O O . LEU A 1 152 ? -6.124 -3.425 -5.605 1.00 85.88 152 LEU A O 1
ATOM 1188 N N . ILE A 1 153 ? -6.842 -4.282 -7.551 1.00 89.06 153 ILE A N 1
ATOM 1189 C CA . ILE A 1 153 ? -8.020 -4.944 -6.971 1.00 89.06 153 ILE A CA 1
ATOM 1190 C C . ILE A 1 153 ? -7.591 -6.075 -6.027 1.00 89.06 153 ILE A C 1
ATOM 1192 O O . ILE A 1 153 ? -8.090 -6.157 -4.902 1.00 89.06 153 ILE A O 1
ATOM 1196 N N . ALA A 1 154 ? -6.651 -6.923 -6.447 1.00 88.31 154 ALA A N 1
ATOM 1197 C CA . ALA A 1 154 ? -6.123 -8.005 -5.618 1.00 88.31 154 ALA A CA 1
ATOM 1198 C C . ALA A 1 154 ? -5.428 -7.464 -4.358 1.00 88.31 154 ALA A C 1
ATOM 1200 O O . ALA A 1 154 ? -5.688 -7.937 -3.248 1.0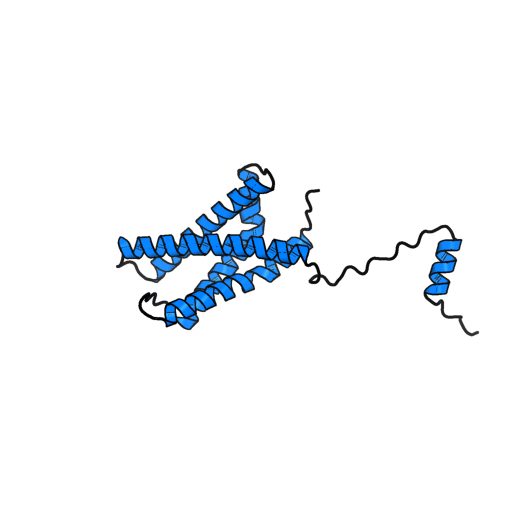0 88.31 154 ALA A O 1
ATOM 1201 N N . GLY A 1 155 ? -4.620 -6.417 -4.522 1.00 85.00 155 GLY A N 1
ATOM 1202 C CA . GLY A 1 155 ? -3.948 -5.682 -3.459 1.00 85.00 155 GLY A CA 1
ATOM 1203 C C . GLY A 1 155 ? -4.918 -5.024 -2.483 1.00 85.00 155 GLY A C 1
ATOM 1204 O O . GLY A 1 155 ? -4.616 -4.941 -1.299 1.00 85.00 155 GLY A O 1
ATOM 1205 N N . PHE A 1 156 ? -6.110 -4.619 -2.923 1.00 87.75 156 PHE A N 1
ATOM 1206 C CA . PHE A 1 156 ? -7.151 -4.118 -2.027 1.00 87.75 156 PHE A CA 1
ATOM 1207 C C . PHE A 1 156 ? -7.871 -5.246 -1.275 1.00 87.75 156 PHE A C 1
ATOM 1209 O O . PHE A 1 156 ? -8.073 -5.148 -0.065 1.00 87.75 156 PHE A O 1
ATOM 1216 N N . ILE A 1 157 ? -8.255 -6.323 -1.966 1.00 89.62 157 ILE A N 1
ATOM 1217 C CA . ILE A 1 157 ? -9.064 -7.409 -1.388 1.00 89.62 157 ILE A CA 1
ATOM 1218 C C . ILE A 1 157 ? -8.262 -8.243 -0.383 1.00 89.62 157 ILE A C 1
ATOM 1220 O O . ILE A 1 157 ? -8.800 -8.601 0.665 1.00 89.62 157 ILE A O 1
ATOM 1224 N N . ALA A 1 158 ? -6.993 -8.539 -0.669 1.00 86.88 158 ALA A N 1
ATOM 1225 C CA . ALA A 1 158 ? -6.152 -9.393 0.172 1.00 86.88 158 ALA A CA 1
ATOM 1226 C C . ALA A 1 158 ? -6.000 -8.898 1.635 1.00 86.88 158 ALA A C 1
ATOM 1228 O O . ALA A 1 158 ? -6.249 -9.677 2.559 1.00 86.88 158 ALA A O 1
ATOM 1229 N N . PRO A 1 159 ? -5.643 -7.628 1.902 1.00 84.69 159 PRO A N 1
ATOM 1230 C CA . PRO A 1 159 ? -5.480 -7.113 3.263 1.00 84.69 159 PRO A CA 1
ATOM 1231 C C . PRO A 1 159 ? -6.789 -6.723 3.960 1.00 84.69 159 PRO A C 1
ATOM 1233 O O . PRO A 1 159 ? -6.821 -6.631 5.189 1.00 84.69 159 PRO A O 1
ATOM 1236 N N . LEU A 1 160 ? -7.872 -6.475 3.217 1.00 85.00 160 LEU A N 1
ATOM 1237 C CA . LEU A 1 160 ? -9.129 -5.954 3.758 1.00 85.00 160 LEU A CA 1
ATOM 1238 C C . LEU A 1 160 ? -9.757 -6.811 4.885 1.00 85.00 160 LEU A C 1
ATOM 1240 O O . LEU A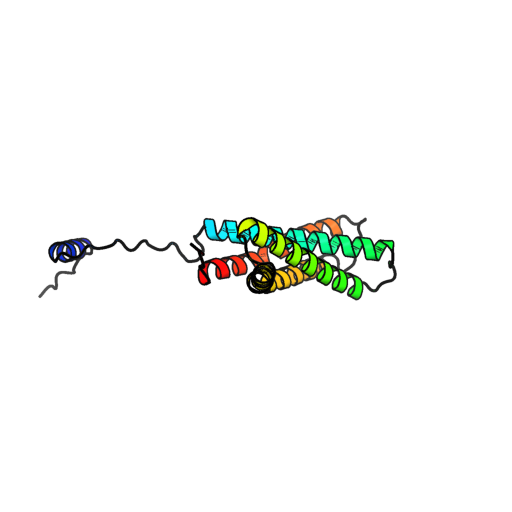 1 160 ? -10.075 -6.242 5.936 1.00 85.00 160 LEU A O 1
ATOM 1244 N N . PRO A 1 161 ? -9.920 -8.148 4.755 1.00 83.94 161 PRO A N 1
ATOM 1245 C CA . PRO A 1 161 ? -10.495 -8.971 5.822 1.00 83.94 161 PRO A CA 1
ATOM 1246 C C . PRO A 1 161 ? -9.592 -9.022 7.059 1.00 83.94 161 PRO A C 1
ATOM 1248 O O . PRO A 1 161 ? -10.088 -9.042 8.188 1.00 83.94 161 PRO A O 1
ATOM 1251 N N . TYR A 1 162 ? -8.271 -8.983 6.868 1.00 82.81 162 TYR A N 1
ATOM 1252 C CA . TYR A 1 162 ? -7.317 -8.932 7.970 1.00 82.81 162 TYR A CA 1
ATOM 1253 C C . TYR A 1 162 ? -7.383 -7.588 8.712 1.00 82.81 162 TYR A C 1
ATOM 1255 O O . TYR A 1 162 ? -7.462 -7.569 9.943 1.00 82.81 162 TYR A O 1
ATOM 1263 N N . ASN A 1 163 ? -7.453 -6.470 7.981 1.00 82.44 163 ASN A N 1
ATOM 1264 C CA . ASN A 1 163 ? -7.644 -5.135 8.552 1.00 82.44 163 ASN A CA 1
ATOM 1265 C C . ASN A 1 163 ? -8.951 -5.037 9.348 1.00 82.44 163 ASN A C 1
ATOM 1267 O O . ASN A 1 163 ? -8.957 -4.506 10.461 1.00 82.44 163 ASN A O 1
ATOM 1271 N N . TYR A 1 164 ? -10.043 -5.596 8.824 1.00 83.25 164 TYR A N 1
ATOM 1272 C CA . TYR A 1 164 ? -11.312 -5.665 9.546 1.00 83.25 164 TYR A CA 1
ATOM 1273 C C . TYR A 1 164 ? -11.190 -6.485 10.836 1.00 83.25 164 TYR A C 1
ATOM 1275 O O . TYR A 1 164 ? -11.530 -5.993 11.913 1.00 83.25 164 TYR A O 1
ATOM 1283 N N . TYR A 1 165 ? -10.667 -7.714 10.742 1.00 83.25 165 TYR A N 1
ATOM 1284 C CA . TYR A 1 165 ? -10.503 -8.602 11.896 1.00 83.25 165 TYR A CA 1
ATOM 1285 C C . TYR A 1 165 ? -9.678 -7.936 12.997 1.00 83.25 165 TYR A C 1
ATOM 1287 O O . TYR A 1 165 ? -10.021 -8.013 14.178 1.00 83.25 165 TYR A O 1
ATOM 1295 N N . LYS A 1 166 ? -8.612 -7.236 12.609 1.00 79.19 166 LYS A N 1
ATOM 1296 C CA . LYS A 1 166 ? -7.756 -6.509 13.535 1.00 79.19 166 LYS A CA 1
ATOM 1297 C C . LYS A 1 166 ? -8.511 -5.380 14.231 1.00 79.19 166 LYS A C 1
ATOM 1299 O O . LYS A 1 166 ? -8.476 -5.303 15.454 1.00 79.19 166 LYS A O 1
ATOM 1304 N N . LEU A 1 167 ? -9.234 -4.539 13.499 1.00 78.62 167 LEU A N 1
ATOM 1305 C CA . LEU A 1 167 ? -10.009 -3.457 14.113 1.00 78.62 167 LEU A CA 1
ATOM 1306 C C . LEU A 1 167 ? -11.086 -3.993 15.073 1.00 78.62 167 LEU A C 1
ATOM 1308 O O . LEU A 1 167 ? -11.233 -3.471 16.179 1.00 78.62 167 LEU A O 1
ATOM 1312 N N . GLU A 1 168 ? -11.781 -5.068 14.698 1.00 78.31 168 GLU A N 1
ATOM 1313 C CA . GLU A 1 168 ? -12.846 -5.666 15.514 1.00 78.31 168 GLU A CA 1
ATOM 1314 C C . GLU A 1 168 ? -12.300 -6.401 16.754 1.00 78.31 168 GLU A C 1
ATOM 1316 O O . GLU A 1 168 ? -12.926 -6.376 17.815 1.00 78.31 168 GLU A O 1
ATOM 1321 N N . LYS A 1 169 ? -11.117 -7.024 16.651 1.00 74.19 169 LYS A N 1
ATOM 1322 C CA . LYS A 1 169 ? -10.454 -7.713 17.769 1.00 74.19 169 LYS A CA 1
ATOM 1323 C C . LYS A 1 169 ? -9.767 -6.749 18.724 1.00 74.19 169 LYS A C 1
ATOM 1325 O O . LYS A 1 169 ? -9.863 -6.918 19.936 1.00 74.19 169 LYS A O 1
ATOM 1330 N N . PHE A 1 170 ? -9.032 -5.777 18.190 1.00 68.56 170 PHE A N 1
ATOM 1331 C CA . PHE A 1 170 ? -8.241 -4.878 19.018 1.00 68.56 170 PHE A CA 1
ATOM 1332 C C . PHE A 1 170 ? -9.085 -3.772 19.634 1.00 68.56 170 PHE A C 1
ATOM 1334 O O . PHE A 1 170 ? -8.656 -3.280 20.670 1.00 68.56 170 PHE A O 1
ATOM 1341 N N . LYS A 1 171 ? -10.256 -3.426 19.062 1.00 56.34 171 LYS A N 1
ATOM 1342 C CA . LYS A 1 171 ? -11.348 -2.624 19.661 1.00 56.34 171 LYS A CA 1
ATOM 1343 C C . LYS A 1 171 ? -10.928 -1.455 20.566 1.00 56.34 171 LYS A C 1
ATOM 1345 O O . LYS A 1 171 ? -11.705 -1.015 21.408 1.00 56.34 171 LYS A O 1
ATOM 1350 N N . LYS A 1 172 ? -9.733 -0.893 20.365 1.00 48.50 172 LYS A N 1
ATOM 1351 C CA . LYS A 1 172 ? -9.284 0.332 21.011 1.00 48.50 172 LYS A CA 1
ATOM 1352 C C . LYS A 1 172 ? -9.976 1.470 20.280 1.00 48.50 172 LYS A C 1
ATOM 1354 O O . LYS A 1 172 ? -9.389 2.173 19.468 1.00 48.50 172 LYS A O 1
ATOM 1359 N N . ALA A 1 173 ? -11.269 1.612 20.557 1.00 41.25 173 ALA A N 1
ATOM 1360 C CA . ALA A 1 173 ? -11.807 2.936 20.751 1.00 41.25 173 ALA A CA 1
ATOM 1361 C C . ALA A 1 173 ? -10.962 3.531 21.883 1.00 41.25 173 ALA A C 1
ATOM 1363 O O . ALA A 1 173 ? -11.188 3.237 23.054 1.00 41.25 173 ALA A O 1
ATOM 1364 N N . CYS A 1 174 ? -9.911 4.268 21.525 1.00 35.69 174 CYS A N 1
ATOM 1365 C CA . CYS A 1 174 ? -9.487 5.367 22.371 1.00 35.69 174 CYS A CA 1
ATOM 1366 C C . CYS A 1 174 ? -10.700 6.303 22.394 1.00 35.69 174 CYS A C 1
ATOM 1368 O O . CYS A 1 174 ? -10.946 7.035 21.439 1.00 35.69 174 CYS A O 1
ATOM 1370 N N . HIS A 1 175 ? -11.558 6.079 23.387 1.00 33.62 175 HIS A N 1
ATOM 1371 C CA . HIS A 1 175 ? -12.545 7.043 23.831 1.00 33.62 175 HIS A CA 1
ATOM 1372 C C . HIS A 1 175 ? -11.835 8.085 24.684 1.00 33.62 175 HIS A C 1
ATOM 1374 O O . HIS A 1 175 ? -10.880 7.687 25.394 1.00 33.62 175 HIS A O 1
#

Foldseek 3Di:
DDDPDCDPVNVCVVCVVVVHDDDPPPPPPPLPPDPVLLVVLLVLLVLLLVLLVVQLVVQLVVCVVPPVVDDLVVSLVNSLVRSNVSSLVSQLVVCCVPVVDDSVVSSCCSCVQCVVLSVQLSCQLVVLLCVQVVSDPDPVDPSNVVSNVNSSVSSSVRSRVVNSSCCSVVVPPPD

pLDDT: mean 78.79, std 11.08, range [33.62, 90.69]

Sequence (175 aa):
MEGDRLTEGKAKYYIQKAGFKVKEGTTQGGFWSNTKTWRRASFNTLNCLLGCSIGDFGMIIYLQAYHPDTSIFWQMTLAIIAGLITSIALETVLLKSREEFGWLDALKTAFGMSFISMVGMEIAMNTTDFMITGAKANFSDPVYWLALIAALIAGFIAPLPYNYYKLEKFKKACH

Radius of gyration: 24.56 Å; chains: 1; bounding box: 65×50×67 Å

Organism: NCBI:txid1294296

Secondary structure (DSSP, 8-state):
-------HHHHHHHHHHTT-----------TT--HHHHHHHHHHHHHHHHHHHHHHHHHHHHHHHH-TTS-HHHHHHHHHHHHHHHHHHHHHHHHHHHH---HHHHHHHHHHHHHHHHHHHHHHHHHHHHHHHTT---TT-HHHHHHHHHHHHHHHHTTHHHHHHHHHHH-----